Protein AF-A0A848C3V7-F1 (afdb_monomer_lite)

Foldseek 3Di:
DDPLVVLVVVLVVVCVVLVPDPPDQDSPDPVSSVVSVVVSVVVVCVVVVVVVVVVVVVVVVVVVVVVVVVVVVVVVVVVVVVVVVVVVVVVVVVVVVD

Radius of gyration: 33.59 Å; chains: 1; bounding box: 63×18×98 Å

Sequence (98 aa):
MDTRTVLRKEIKDLVAREGINRQNIKLDSIEACREVIEKIYRDKFKKEFQIEINKLKDIIKKKDKKIEGLMEYNNYQTMIMEDMEKYIQDLIKNTYEV

pLDDT: mean 83.65, std 11.37, range [51.75, 96.38]

Secondary structure (DSSP, 8-state):
--HHHHHHHHHHHHHHHTT--GGG---SSHHHHHHHHHHHHHHHHHHHHHHHHHHHHHHHHHHHHHHHHHHHHHHHHHHHHHHHHHHHHHHHHHHH--

Structure (mmCIF, N/CA/C/O backbone):
data_AF-A0A848C3V7-F1
#
_entry.id   AF-A0A848C3V7-F1
#
loop_
_atom_site.group_PDB
_atom_site.id
_atom_site.type_symbol
_atom_site.label_atom_id
_atom_site.label_alt_id
_atom_site.label_comp_id
_atom_site.label_asym_id
_atom_site.label_entity_id
_atom_site.label_seq_id
_atom_site.pdbx_PDB_ins_code
_atom_site.Cartn_x
_atom_site.Cartn_y
_atom_site.Cartn_z
_atom_site.occupancy
_atom_site.B_iso_or_equiv
_atom_site.auth_seq_id
_atom_site.auth_comp_id
_atom_site.auth_asym_id
_atom_site.auth_atom_id
_atom_site.pdbx_PDB_model_num
ATOM 1 N N . MET A 1 1 ? -14.404 6.363 45.327 1.00 60.66 1 MET A N 1
ATOM 2 C CA . MET A 1 1 ? -14.928 5.991 43.993 1.00 60.66 1 MET A CA 1
ATOM 3 C C . MET A 1 1 ? -14.485 4.557 43.732 1.00 60.66 1 MET A C 1
ATOM 5 O O . MET A 1 1 ? -13.311 4.291 43.934 1.00 60.66 1 MET A O 1
ATOM 9 N N . ASP A 1 2 ? -15.392 3.638 43.399 1.00 80.50 2 ASP A N 1
ATOM 10 C CA . ASP A 1 2 ? -15.058 2.218 43.178 1.00 80.50 2 ASP A CA 1
ATOM 11 C C . ASP A 1 2 ? -14.276 2.028 41.861 1.00 80.50 2 ASP A C 1
ATOM 13 O O . ASP A 1 2 ? -14.665 2.576 40.823 1.00 80.50 2 ASP A O 1
ATOM 17 N N . THR A 1 3 ? -13.192 1.247 41.892 1.00 73.56 3 THR A N 1
ATOM 18 C CA . THR A 1 3 ? -12.279 0.953 40.772 1.00 73.56 3 THR A CA 1
ATOM 19 C C . THR A 1 3 ? -13.026 0.466 39.529 1.00 73.56 3 THR A C 1
ATOM 21 O O . THR A 1 3 ? -12.710 0.859 38.406 1.00 73.56 3 THR A O 1
ATOM 24 N N . ARG A 1 4 ? -14.095 -0.317 39.713 1.00 70.94 4 ARG A N 1
ATOM 25 C CA . ARG A 1 4 ? -14.947 -0.805 38.614 1.00 70.94 4 ARG A CA 1
ATOM 26 C C . ARG A 1 4 ? -15.687 0.323 37.893 1.00 70.94 4 ARG A C 1
ATOM 28 O O . ARG A 1 4 ? -15.911 0.255 36.685 1.00 70.94 4 ARG A O 1
ATOM 35 N N . THR A 1 5 ? -16.074 1.361 38.630 1.00 77.62 5 THR A N 1
ATOM 36 C CA . THR A 1 5 ? -16.773 2.532 38.084 1.00 77.62 5 THR A CA 1
ATOM 37 C C . THR A 1 5 ? -15.827 3.389 37.246 1.00 77.62 5 THR A C 1
ATOM 39 O O . THR A 1 5 ? -16.219 3.856 36.176 1.00 77.62 5 THR A O 1
ATOM 42 N N . VAL A 1 6 ? -14.574 3.537 37.689 1.00 80.56 6 VAL A N 1
ATOM 43 C CA . VAL A 1 6 ? -13.521 4.236 36.935 1.00 80.56 6 VAL A CA 1
ATOM 44 C C . VAL A 1 6 ? -13.227 3.498 35.627 1.00 80.56 6 VAL A C 1
ATOM 46 O O . VAL A 1 6 ? -13.337 4.094 34.558 1.00 80.56 6 VAL A O 1
ATOM 49 N N . LEU A 1 7 ? -13.004 2.182 35.693 1.00 77.94 7 LEU A N 1
ATOM 50 C CA . LEU A 1 7 ? -12.696 1.354 34.521 1.00 77.94 7 LEU A CA 1
ATOM 51 C C . LEU A 1 7 ? -13.812 1.403 33.460 1.00 77.94 7 LEU A C 1
ATOM 53 O O . LEU A 1 7 ? -13.565 1.553 32.265 1.00 77.94 7 LEU A O 1
ATOM 57 N N . ARG A 1 8 ? -15.076 1.334 33.899 1.00 78.12 8 ARG A N 1
ATOM 58 C CA . ARG A 1 8 ? -16.245 1.462 33.011 1.00 78.12 8 ARG A CA 1
ATOM 59 C C . ARG A 1 8 ? -16.306 2.815 32.313 1.00 78.12 8 ARG A C 1
ATOM 61 O O . ARG A 1 8 ? -16.723 2.874 31.157 1.00 78.12 8 ARG A O 1
ATOM 68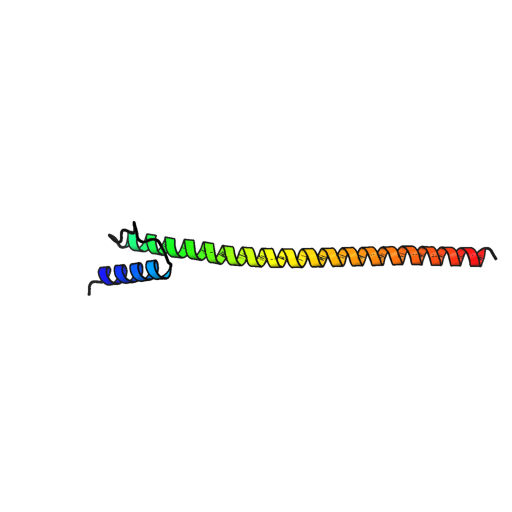 N N . LYS A 1 9 ? -15.952 3.893 33.016 1.00 82.38 9 LYS A N 1
ATOM 69 C CA . LYS A 1 9 ? -15.930 5.243 32.450 1.00 82.38 9 LYS A CA 1
ATOM 70 C C . LYS A 1 9 ? -14.832 5.356 31.394 1.00 82.38 9 LYS A C 1
ATOM 72 O O . LYS A 1 9 ? -15.137 5.723 30.265 1.00 82.38 9 LYS A O 1
ATOM 77 N N . GLU A 1 10 ? -13.612 4.942 31.724 1.00 81.50 10 GLU A N 1
ATOM 78 C CA . GLU A 1 10 ? -12.473 4.976 30.798 1.00 81.50 10 GLU A CA 1
ATOM 79 C C . GLU A 1 10 ? -12.744 4.189 29.510 1.00 81.50 10 GLU A C 1
ATOM 81 O O . GLU A 1 10 ? -12.456 4.669 28.416 1.00 81.50 10 GLU A O 1
ATOM 86 N N . ILE A 1 11 ? -13.388 3.023 29.608 1.00 78.69 11 ILE A N 1
ATOM 87 C CA . ILE A 1 11 ? -13.740 2.217 28.431 1.00 78.69 11 ILE A CA 1
ATOM 88 C C . ILE A 1 11 ? -14.836 2.880 27.600 1.00 78.69 11 ILE A C 1
ATOM 90 O O . ILE A 1 11 ? -14.759 2.878 26.374 1.00 78.69 11 ILE A O 1
ATOM 94 N N . LYS A 1 12 ? -15.849 3.485 28.230 1.00 78.50 12 LYS A N 1
ATOM 95 C CA . LYS A 1 12 ? -16.880 4.242 27.500 1.00 78.50 12 LYS A CA 1
ATOM 96 C C . LYS A 1 12 ? -16.298 5.449 26.771 1.00 78.50 12 LYS A C 1
ATOM 98 O O . LYS A 1 12 ? -16.753 5.744 25.661 1.00 78.50 12 LYS A O 1
ATOM 103 N N . ASP A 1 13 ? -15.320 6.112 27.380 1.00 83.12 13 ASP A N 1
ATOM 104 C CA . ASP A 1 13 ? -14.604 7.242 26.792 1.00 83.12 13 ASP A CA 1
ATOM 105 C C . ASP A 1 13 ? -13.717 6.776 25.625 1.00 83.12 13 ASP A C 1
ATOM 107 O O . ASP A 1 13 ? -13.726 7.402 24.563 1.00 83.12 13 ASP A O 1
ATOM 111 N N . LEU A 1 14 ? -13.032 5.635 25.764 1.00 77.81 14 LEU A N 1
ATOM 112 C CA . LEU A 1 14 ? -12.242 5.006 24.699 1.00 77.81 14 LEU A CA 1
ATOM 113 C C . LEU A 1 14 ? -13.116 4.583 23.506 1.00 77.81 14 LEU A C 1
ATOM 115 O O . LEU A 1 14 ? -12.813 4.922 22.366 1.00 77.81 14 LEU A O 1
ATOM 119 N N . VAL A 1 15 ? -14.244 3.917 23.764 1.00 75.94 15 VAL A N 1
ATOM 120 C CA . VAL A 1 15 ? -15.239 3.523 22.748 1.00 75.94 15 VAL A CA 1
ATOM 121 C C . VAL A 1 15 ? -15.789 4.744 22.006 1.00 75.94 15 VAL A C 1
ATOM 123 O O . VAL A 1 15 ? -15.980 4.683 20.793 1.00 75.94 15 VAL A O 1
ATOM 126 N N . ALA A 1 16 ? -16.039 5.853 22.719 1.00 75.81 16 ALA A N 1
ATOM 127 C CA . ALA A 1 16 ? -16.489 7.109 22.112 1.00 75.81 16 ALA A CA 1
ATOM 128 C C . ALA A 1 16 ? -15.425 7.694 21.183 1.00 75.81 16 ALA A C 1
ATOM 130 O O . ALA A 1 16 ? -15.725 8.050 20.047 1.00 75.81 16 ALA A O 1
ATOM 131 N N . ARG A 1 17 ? -14.189 7.785 21.686 1.00 77.81 17 ARG A N 1
ATOM 132 C CA . ARG A 1 17 ? -13.047 8.364 20.974 1.00 77.81 17 ARG A CA 1
ATOM 133 C C . ARG A 1 17 ? -12.736 7.603 19.691 1.00 77.81 17 ARG A C 1
ATOM 135 O O . ARG A 1 17 ? -12.416 8.216 18.682 1.00 77.81 17 ARG A O 1
ATOM 142 N N . GLU A 1 18 ? -12.865 6.283 19.733 1.00 72.31 18 GLU A N 1
ATOM 143 C CA . GLU A 1 18 ? -12.572 5.394 18.608 1.00 72.31 18 GLU A CA 1
ATOM 144 C C . GLU A 1 18 ? -13.812 5.141 17.717 1.00 72.31 18 GLU A C 1
ATOM 146 O O . GLU A 1 18 ? -13.747 4.371 16.757 1.00 72.31 18 GLU A O 1
ATOM 151 N N . GLY A 1 19 ? -14.947 5.803 17.997 1.00 64.44 19 GLY A N 1
ATOM 152 C CA . GLY A 1 19 ? -16.137 5.804 17.136 1.00 64.44 19 GLY A CA 1
ATOM 153 C C . GLY A 1 19 ? -16.863 4.458 17.040 1.00 64.44 19 GLY A C 1
ATOM 154 O O . GLY A 1 19 ? -17.514 4.174 16.034 1.00 64.44 19 GLY A O 1
ATOM 155 N N . ILE A 1 20 ? -16.745 3.604 18.058 1.00 67.06 20 ILE A N 1
ATOM 156 C CA . ILE A 1 20 ? -17.334 2.261 18.051 1.00 67.06 20 ILE A CA 1
ATOM 157 C C . ILE A 1 20 ? -18.808 2.341 18.453 1.00 67.06 20 ILE A C 1
ATOM 159 O O . ILE A 1 20 ? -19.169 2.935 19.472 1.00 67.06 20 ILE A O 1
ATOM 163 N N . ASN A 1 21 ? -19.674 1.717 17.651 1.00 61.94 21 ASN A N 1
ATOM 164 C CA . ASN A 1 21 ? -21.115 1.756 17.866 1.00 61.94 21 ASN A CA 1
ATOM 165 C C . ASN A 1 21 ? -21.484 1.097 19.213 1.00 61.94 21 ASN A C 1
ATOM 167 O O . ASN A 1 21 ? -21.227 -0.085 19.445 1.00 61.94 21 ASN A O 1
ATOM 171 N N . ARG A 1 22 ? -22.074 1.888 20.117 1.00 56.34 22 ARG A N 1
ATOM 172 C CA . ARG A 1 22 ? -22.261 1.569 21.546 1.00 56.34 22 ARG A CA 1
ATOM 173 C C . ARG A 1 22 ? -23.360 0.546 21.837 1.00 56.34 22 ARG A C 1
ATOM 175 O O . ARG A 1 22 ? -23.506 0.145 22.988 1.00 56.34 22 ARG A O 1
ATOM 182 N N . GLN A 1 23 ? -24.137 0.141 20.834 1.00 57.44 23 GLN A N 1
ATOM 183 C CA . GLN A 1 23 ? -25.441 -0.492 21.046 1.00 57.44 23 GLN A CA 1
ATOM 184 C C . GLN A 1 23 ? -25.414 -1.861 21.755 1.00 57.44 23 GLN A C 1
ATOM 186 O O . GLN A 1 23 ? -26.470 -2.287 22.194 1.00 57.44 23 GLN A O 1
ATOM 191 N N . ASN A 1 24 ? -24.258 -2.518 21.946 1.00 58.75 24 ASN A N 1
ATOM 192 C CA . ASN A 1 24 ? -24.190 -3.849 22.579 1.00 58.75 24 ASN A CA 1
ATOM 193 C C . ASN A 1 24 ? -22.977 -4.098 23.503 1.00 58.75 24 ASN A C 1
ATOM 195 O O . ASN A 1 24 ? -22.608 -5.247 23.744 1.00 58.75 24 ASN A O 1
ATOM 199 N N . ILE A 1 25 ? -22.329 -3.058 24.039 1.00 64.62 25 ILE A N 1
ATOM 200 C CA . ILE A 1 25 ? -21.147 -3.256 24.898 1.00 64.62 25 ILE A CA 1
ATOM 201 C C . ILE A 1 25 ? -21.577 -3.523 26.348 1.00 64.62 25 ILE A C 1
ATOM 203 O O . ILE A 1 25 ? -21.902 -2.599 27.096 1.00 64.62 25 ILE A O 1
ATOM 207 N N . LYS A 1 26 ? -21.555 -4.798 26.751 1.00 67.81 26 LYS A N 1
ATOM 208 C CA . LYS A 1 26 ? -21.718 -5.209 28.152 1.00 67.81 26 LYS A CA 1
ATOM 209 C C . LYS A 1 26 ? -20.405 -4.971 28.902 1.00 67.81 26 LYS A C 1
ATOM 211 O O . LYS A 1 26 ? -19.377 -5.514 28.524 1.00 67.81 26 LYS A O 1
ATOM 216 N N . LEU A 1 27 ? -20.433 -4.164 29.964 1.00 72.38 27 LEU A N 1
ATOM 217 C CA . LEU A 1 27 ? -19.276 -3.888 30.842 1.00 72.38 27 LEU A CA 1
ATOM 218 C C . LEU A 1 27 ? -19.498 -4.505 32.225 1.00 72.38 27 LEU A C 1
ATOM 220 O O . LEU A 1 27 ? -19.219 -3.913 33.276 1.00 72.38 27 LEU A O 1
ATOM 224 N N . ASP A 1 28 ? -20.106 -5.684 32.217 1.00 72.44 28 ASP A N 1
ATOM 225 C CA . ASP A 1 28 ? -20.595 -6.342 33.419 1.00 72.44 28 ASP A CA 1
ATOM 226 C C . ASP A 1 28 ? -19.457 -7.022 34.183 1.00 72.44 28 ASP A C 1
ATOM 228 O O . ASP A 1 28 ? -19.577 -7.200 35.388 1.00 72.44 28 ASP A O 1
ATOM 232 N N . SER A 1 29 ? -18.309 -7.286 33.555 1.00 74.44 29 SER A N 1
ATOM 233 C CA . SER A 1 29 ? -17.115 -7.865 34.185 1.00 74.44 29 SER A CA 1
ATOM 234 C C . SER A 1 29 ? -15.821 -7.211 33.690 1.00 74.44 29 SER A C 1
ATOM 236 O O . SER A 1 29 ? -15.814 -6.497 32.686 1.00 74.44 29 SER A O 1
ATOM 238 N N . ILE A 1 30 ? -14.720 -7.453 34.410 1.00 70.19 30 ILE A N 1
ATOM 239 C CA . ILE A 1 30 ? -13.373 -7.026 33.999 1.00 70.19 30 ILE A CA 1
ATOM 240 C C . ILE A 1 30 ? -12.966 -7.738 32.697 1.00 70.19 30 ILE A C 1
ATOM 242 O O . ILE A 1 30 ? -12.437 -7.091 31.797 1.00 70.19 30 ILE A O 1
ATOM 246 N N . GLU A 1 31 ? -13.297 -9.019 32.537 1.00 70.25 31 GLU A N 1
ATOM 247 C CA . GLU A 1 31 ? -13.124 -9.758 31.280 1.00 70.25 31 GLU A CA 1
ATOM 248 C C . GLU A 1 31 ? -13.844 -9.099 30.099 1.00 70.25 31 GLU A C 1
ATOM 250 O O . GLU A 1 31 ? -13.228 -8.879 29.060 1.00 70.25 31 GLU A O 1
ATOM 255 N N . ALA A 1 32 ? -15.108 -8.696 30.260 1.00 72.81 32 ALA A N 1
ATOM 256 C CA . ALA A 1 32 ? -15.847 -8.033 29.185 1.00 72.81 32 ALA A CA 1
ATOM 257 C C . ALA A 1 32 ? -15.219 -6.674 28.823 1.00 72.81 32 ALA A C 1
ATOM 259 O O . ALA A 1 32 ? -15.111 -6.303 27.654 1.00 72.81 32 ALA A O 1
ATOM 260 N N . CYS A 1 33 ? -14.738 -5.947 29.833 1.00 73.38 33 CYS A N 1
ATOM 261 C CA . CYS A 1 33 ? -13.956 -4.729 29.657 1.00 73.38 33 CYS A CA 1
ATOM 262 C C . CYS A 1 33 ? -12.660 -4.976 28.858 1.00 73.38 33 CYS A C 1
ATOM 264 O O . CYS A 1 33 ? -12.348 -4.214 27.940 1.00 73.38 33 CYS A O 1
ATOM 266 N N . ARG A 1 34 ? -11.930 -6.055 29.165 1.00 77.06 34 ARG A N 1
ATOM 267 C CA . ARG A 1 34 ? -10.708 -6.459 28.456 1.00 77.06 34 ARG A CA 1
ATOM 268 C C . ARG A 1 34 ? -10.989 -6.832 26.999 1.00 77.06 34 ARG A C 1
ATOM 270 O O . ARG A 1 34 ? -10.282 -6.352 26.117 1.00 77.06 34 ARG A O 1
ATOM 277 N N . GLU A 1 35 ? -12.019 -7.631 26.733 1.00 78.06 35 GLU A N 1
ATOM 278 C CA . GLU A 1 35 ? -12.394 -8.041 25.371 1.00 78.06 35 GLU A CA 1
ATOM 279 C C . GLU A 1 35 ? -12.727 -6.846 24.474 1.00 78.06 35 GLU A C 1
ATOM 281 O O . GLU A 1 35 ? -12.316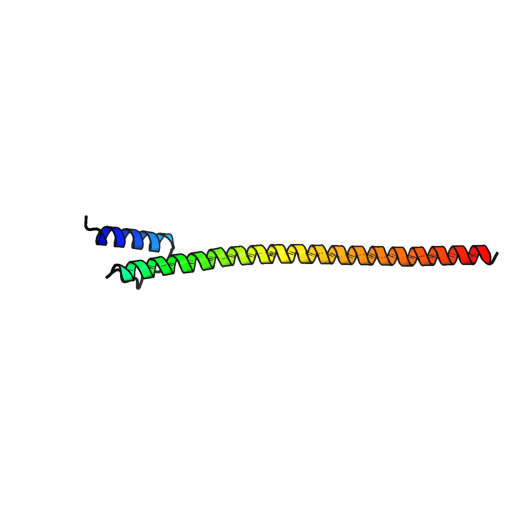 -6.797 23.311 1.00 78.06 35 GLU A O 1
ATOM 286 N N . VAL A 1 36 ? -13.434 -5.850 25.020 1.00 79.38 36 VAL A N 1
ATOM 287 C CA . VAL A 1 36 ? -13.731 -4.605 24.304 1.00 79.38 36 VAL A CA 1
ATOM 288 C C . VAL A 1 36 ? -12.434 -3.907 23.933 1.00 79.38 36 VAL A C 1
ATOM 290 O O . VAL A 1 36 ? -12.233 -3.640 22.751 1.00 79.38 36 VAL A O 1
ATOM 293 N N . ILE A 1 37 ? -11.545 -3.669 24.904 1.00 77.75 37 ILE A N 1
ATOM 294 C CA . ILE A 1 37 ? -10.247 -3.016 24.679 1.00 77.75 37 ILE A CA 1
ATOM 295 C C . ILE A 1 37 ? -9.448 -3.758 23.600 1.00 77.75 37 ILE A C 1
ATOM 297 O O . ILE A 1 37 ? -8.991 -3.136 22.639 1.00 77.75 37 ILE A O 1
ATOM 301 N N . GLU A 1 38 ? -9.329 -5.084 23.700 1.00 81.00 38 GLU A N 1
ATOM 302 C CA . GLU A 1 38 ? -8.619 -5.890 22.702 1.00 81.00 38 GLU A CA 1
ATOM 303 C C . GLU A 1 38 ? -9.221 -5.743 21.298 1.00 81.00 38 GLU A C 1
ATOM 305 O O . GLU A 1 38 ? -8.479 -5.658 20.316 1.00 81.00 38 GLU A O 1
ATOM 310 N N . LYS A 1 39 ? -10.552 -5.681 21.179 1.00 81.38 39 LYS A N 1
ATOM 311 C CA . LYS A 1 39 ? -11.225 -5.466 19.893 1.00 81.38 39 LYS A CA 1
ATOM 312 C C . LYS A 1 39 ? -10.904 -4.089 19.305 1.00 81.38 39 LYS A C 1
ATOM 314 O O . LYS A 1 39 ? -10.581 -4.014 18.121 1.00 81.38 39 LYS A O 1
ATOM 319 N N . ILE A 1 40 ? -10.923 -3.031 20.125 1.00 78.00 40 ILE A N 1
ATOM 320 C CA . ILE A 1 40 ? -10.569 -1.664 19.696 1.00 78.00 40 ILE A CA 1
ATOM 321 C C . ILE A 1 40 ? -9.164 -1.647 19.091 1.00 78.00 40 ILE A C 1
ATOM 323 O O . ILE A 1 40 ? -8.971 -1.174 17.970 1.00 78.00 40 ILE A O 1
ATOM 327 N N . TYR A 1 41 ? -8.186 -2.200 19.811 1.00 79.75 41 TYR A N 1
ATOM 328 C CA . TYR A 1 41 ? -6.797 -2.201 19.357 1.00 79.75 41 TYR A CA 1
ATOM 329 C C . TYR A 1 41 ? -6.593 -3.043 18.097 1.00 79.75 41 TYR A C 1
ATOM 331 O O . TYR A 1 41 ? -5.873 -2.612 17.197 1.00 79.75 41 TYR A O 1
ATOM 339 N N . ARG A 1 42 ? -7.257 -4.202 17.978 1.00 81.44 42 ARG A N 1
ATOM 340 C CA . ARG A 1 42 ? -7.198 -5.013 16.749 1.00 81.44 42 ARG A CA 1
ATOM 341 C C . ARG A 1 42 ? -7.761 -4.265 15.544 1.00 81.44 42 ARG A C 1
ATOM 343 O O . ARG A 1 42 ? -7.149 -4.297 14.478 1.00 81.44 42 ARG A O 1
ATOM 350 N N . ASP A 1 43 ? -8.902 -3.600 15.693 1.00 82.31 43 ASP A N 1
ATOM 351 C CA . ASP A 1 43 ? -9.543 -2.884 14.586 1.00 82.31 43 ASP A CA 1
ATOM 352 C C . ASP A 1 43 ? -8.739 -1.644 14.174 1.00 82.31 43 ASP A C 1
ATOM 354 O O . ASP A 1 43 ? -8.582 -1.376 12.979 1.00 82.31 43 ASP A O 1
ATOM 358 N N . LYS A 1 44 ? -8.160 -0.929 15.144 1.00 81.12 44 LYS A N 1
ATOM 359 C CA . LYS A 1 44 ? -7.247 0.190 14.891 1.00 81.12 44 LYS A CA 1
ATOM 360 C C . LYS A 1 44 ? -5.981 -0.260 14.168 1.00 81.12 44 LYS A C 1
ATOM 362 O O . LYS A 1 44 ? -5.659 0.294 13.120 1.00 81.12 44 LYS A O 1
ATOM 367 N N . PHE A 1 45 ? -5.338 -1.320 14.660 1.00 82.75 45 PHE A N 1
ATOM 368 C CA . PHE A 1 45 ? -4.160 -1.899 14.018 1.00 82.75 45 PHE A CA 1
ATOM 369 C C . PHE A 1 45 ? -4.459 -2.314 12.576 1.00 82.75 45 PHE A C 1
ATOM 371 O O . PHE A 1 45 ? -3.708 -1.965 11.674 1.00 82.75 45 PHE A O 1
ATOM 378 N N . LYS A 1 46 ? -5.590 -2.990 12.323 1.00 83.56 46 LYS A N 1
ATOM 379 C CA . LYS A 1 46 ? -6.001 -3.356 10.957 1.00 83.56 46 LYS A CA 1
ATOM 380 C C . LYS A 1 46 ? -6.135 -2.139 10.042 1.00 83.56 46 LYS A C 1
ATOM 382 O O . LYS A 1 46 ? -5.685 -2.197 8.901 1.00 83.56 46 LYS A O 1
ATOM 387 N N . LYS A 1 47 ? -6.744 -1.048 10.519 1.00 84.69 47 LYS A N 1
ATOM 388 C CA . LYS A 1 47 ? -6.897 0.188 9.734 1.00 84.69 47 LYS A CA 1
ATOM 389 C C . LYS A 1 47 ? -5.549 0.841 9.434 1.00 84.69 47 LYS A C 1
ATOM 391 O O . LYS A 1 47 ? -5.275 1.143 8.276 1.00 84.69 47 LYS A O 1
ATOM 396 N N . GLU A 1 48 ? -4.713 1.034 10.451 1.00 86.88 48 GLU A N 1
ATOM 397 C CA . GLU A 1 48 ? -3.383 1.641 10.302 1.00 86.88 48 GLU A CA 1
ATOM 398 C C . GLU A 1 48 ? -2.487 0.795 9.386 1.00 86.88 48 GLU A C 1
ATOM 400 O O . GLU A 1 48 ? -1.871 1.314 8.455 1.00 86.88 48 GLU A O 1
ATOM 405 N N . PHE A 1 49 ? -2.511 -0.526 9.559 1.00 87.75 49 PHE A N 1
ATOM 406 C CA . PHE A 1 49 ? -1.785 -1.467 8.713 1.00 87.75 49 PHE A CA 1
A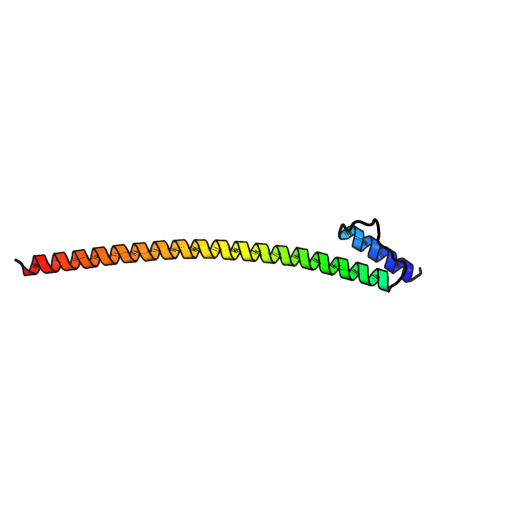TOM 407 C C . PHE A 1 49 ? -2.255 -1.423 7.252 1.00 87.75 49 PHE A C 1
ATOM 409 O O . PHE A 1 49 ? -1.437 -1.420 6.332 1.00 87.75 49 PHE A O 1
ATOM 416 N N . GLN A 1 50 ? -3.567 -1.325 7.012 1.00 86.50 50 GLN A N 1
ATOM 417 C CA . GLN A 1 50 ? -4.112 -1.203 5.659 1.00 86.50 50 GLN A CA 1
ATOM 418 C C . GLN A 1 50 ? -3.686 0.104 4.972 1.00 86.50 50 GLN A C 1
ATOM 420 O O . GLN A 1 50 ? -3.423 0.102 3.767 1.00 86.50 50 GLN A O 1
ATOM 425 N N . ILE A 1 51 ? -3.602 1.211 5.720 1.00 92.75 51 ILE A N 1
ATOM 426 C CA . ILE A 1 51 ? -3.110 2.497 5.205 1.00 92.75 51 ILE A CA 1
ATOM 427 C C . ILE A 1 51 ? -1.657 2.358 4.746 1.00 92.75 51 ILE A C 1
ATOM 429 O O . ILE A 1 51 ? -1.332 2.769 3.630 1.00 92.75 51 ILE A O 1
ATOM 433 N N . GLU A 1 52 ? -0.798 1.744 5.560 1.00 90.38 52 GLU A N 1
ATOM 434 C CA . GLU A 1 52 ? 0.609 1.537 5.200 1.00 90.38 52 GLU A CA 1
ATOM 435 C C . GLU A 1 52 ? 0.776 0.590 4.004 1.00 90.38 52 GLU A C 1
ATOM 437 O O . GLU A 1 52 ? 1.544 0.889 3.088 1.00 90.38 52 GLU A O 1
ATOM 442 N N . ILE A 1 53 ? -0.015 -0.488 3.922 1.00 92.69 53 ILE A N 1
ATOM 443 C CA . ILE A 1 53 ? -0.048 -1.350 2.728 1.00 92.69 53 ILE A CA 1
ATOM 444 C C . ILE A 1 53 ? -0.395 -0.545 1.474 1.00 92.69 53 ILE A C 1
ATOM 446 O O . ILE A 1 53 ? 0.241 -0.721 0.434 1.00 92.69 53 ILE A O 1
ATOM 450 N N . ASN A 1 54 ? -1.397 0.331 1.546 1.00 92.69 54 ASN A N 1
ATOM 451 C CA . ASN A 1 54 ? -1.812 1.123 0.391 1.00 92.69 54 ASN A CA 1
ATOM 452 C C . ASN A 1 54 ? -0.713 2.109 -0.037 1.00 92.69 54 ASN A C 1
ATOM 454 O O . ASN A 1 54 ? -0.419 2.202 -1.228 1.00 92.69 54 ASN A O 1
ATOM 458 N N . LYS A 1 55 ? -0.033 2.759 0.917 1.00 93.06 55 LYS A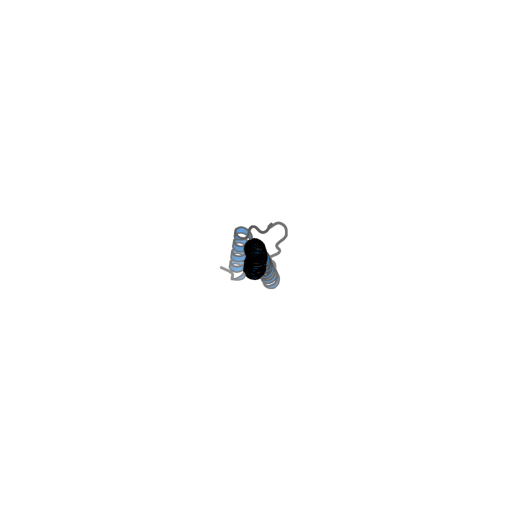 N 1
ATOM 459 C CA . LYS A 1 55 ? 1.127 3.619 0.623 1.00 93.06 55 LYS A CA 1
ATOM 460 C C . LYS A 1 55 ? 2.253 2.845 -0.064 1.00 93.06 55 LYS A C 1
ATOM 462 O O . LYS A 1 55 ? 2.808 3.323 -1.052 1.00 93.06 55 LYS A O 1
ATOM 467 N N . LEU A 1 56 ? 2.582 1.649 0.427 1.00 93.38 56 LEU A N 1
ATOM 468 C CA . LEU A 1 56 ? 3.610 0.801 -0.182 1.00 93.38 56 LEU A CA 1
ATOM 469 C C . LEU A 1 56 ? 3.224 0.378 -1.603 1.00 93.38 56 LEU A C 1
ATOM 471 O O . LEU A 1 56 ? 4.059 0.457 -2.502 1.00 93.38 56 LEU A O 1
ATOM 475 N N . LYS A 1 57 ? 1.959 0.006 -1.834 1.00 92.88 57 LYS A N 1
ATOM 476 C CA . LYS A 1 57 ? 1.447 -0.306 -3.180 1.00 92.88 57 LYS A CA 1
ATOM 477 C C . LYS A 1 57 ? 1.598 0.875 -4.139 1.00 92.88 57 LYS A C 1
ATOM 479 O O . LYS A 1 57 ? 2.037 0.683 -5.272 1.00 92.88 57 LYS A O 1
ATOM 484 N N . ASP A 1 58 ? 1.295 2.090 -3.687 1.00 95.19 58 ASP A N 1
ATOM 485 C CA . ASP A 1 58 ? 1.458 3.296 -4.504 1.00 95.19 58 ASP A CA 1
ATOM 486 C C . ASP A 1 58 ? 2.930 3.586 -4.827 1.00 95.19 58 ASP A C 1
ATOM 488 O O . ASP A 1 58 ? 3.253 3.995 -5.946 1.00 95.19 58 ASP A O 1
ATOM 492 N N . ILE A 1 59 ? 3.835 3.361 -3.869 1.00 95.00 59 ILE A N 1
ATOM 493 C CA . ILE A 1 59 ? 5.282 3.503 -4.082 1.00 95.00 59 ILE A CA 1
ATOM 494 C C . ILE A 1 59 ? 5.772 2.484 -5.113 1.00 95.00 59 ILE A C 1
ATOM 496 O O . ILE A 1 59 ? 6.463 2.882 -6.052 1.00 95.00 59 ILE A O 1
ATOM 500 N N . ILE A 1 60 ? 5.391 1.211 -4.970 1.00 94.81 60 ILE A N 1
ATOM 501 C CA . ILE A 1 60 ? 5.753 0.139 -5.909 1.00 94.81 60 ILE A CA 1
ATOM 502 C C . ILE A 1 60 ? 5.282 0.508 -7.318 1.00 94.81 60 ILE A C 1
ATOM 504 O O . ILE A 1 60 ? 6.102 0.621 -8.222 1.00 94.81 60 ILE A O 1
ATOM 508 N N . LYS A 1 61 ? 4.007 0.881 -7.478 1.00 94.44 61 LYS A N 1
ATOM 509 C CA . LYS A 1 61 ? 3.446 1.272 -8.780 1.00 94.44 61 LYS A CA 1
ATOM 510 C C . LYS A 1 61 ? 4.186 2.445 -9.435 1.00 94.44 61 LYS A C 1
ATOM 512 O O . LYS A 1 61 ? 4.333 2.488 -10.655 1.00 94.44 61 LYS A O 1
ATOM 517 N N . LYS A 1 62 ? 4.643 3.429 -8.651 1.00 93.94 62 LYS A N 1
ATOM 518 C CA . LYS A 1 62 ? 5.451 4.549 -9.171 1.00 93.94 62 LYS A CA 1
ATOM 519 C C . LYS A 1 62 ? 6.845 4.100 -9.606 1.00 93.94 62 LYS A C 1
ATOM 521 O O . LYS A 1 62 ? 7.374 4.641 -10.575 1.00 93.94 62 LYS A O 1
ATOM 526 N N . LYS A 1 63 ? 7.454 3.160 -8.880 1.00 92.00 63 LYS A N 1
ATOM 527 C CA . LYS A 1 63 ? 8.768 2.605 -9.220 1.00 92.00 63 LYS A CA 1
ATOM 528 C C . LYS A 1 63 ? 8.692 1.736 -10.471 1.00 92.00 63 LYS A C 1
ATOM 530 O O . LYS A 1 63 ? 9.532 1.933 -11.341 1.00 92.00 63 LYS A O 1
ATOM 535 N N . ASP A 1 64 ? 7.660 0.908 -10.605 1.00 92.88 64 ASP A N 1
ATOM 536 C CA . ASP A 1 64 ? 7.443 0.062 -11.785 1.00 92.88 64 ASP A CA 1
ATOM 537 C C . ASP A 1 64 ? 7.346 0.905 -13.059 1.00 92.88 64 ASP A C 1
ATOM 539 O O . ASP A 1 64 ? 8.129 0.712 -13.983 1.00 92.88 64 ASP A O 1
ATOM 543 N N . LYS A 1 65 ? 6.512 1.956 -13.056 1.00 93.25 65 LYS A N 1
ATOM 544 C CA . LYS A 1 65 ? 6.423 2.897 -14.189 1.00 93.25 65 LYS A CA 1
ATOM 545 C C . LYS A 1 65 ? 7.753 3.566 -14.536 1.00 93.25 65 LYS A C 1
ATOM 547 O O . LYS A 1 65 ? 8.032 3.850 -15.696 1.00 93.25 65 LYS A O 1
ATOM 552 N N . LYS A 1 66 ? 8.574 3.873 -13.525 1.00 94.25 66 LYS A N 1
ATOM 553 C CA . LYS A 1 66 ? 9.898 4.463 -13.756 1.00 94.25 66 LYS A CA 1
ATOM 554 C C . LYS A 1 66 ? 10.843 3.449 -14.401 1.00 94.25 66 LYS A C 1
ATOM 556 O O . LYS A 1 66 ? 11.637 3.836 -15.250 1.00 94.25 66 LYS A O 1
ATOM 561 N N . ILE A 1 67 ? 10.776 2.186 -13.987 1.00 94.44 67 ILE A N 1
ATOM 562 C CA . ILE A 1 67 ? 11.566 1.101 -14.575 1.00 94.44 67 ILE A CA 1
ATOM 563 C C . ILE A 1 67 ? 11.137 0.870 -16.025 1.00 94.44 67 ILE A C 1
ATOM 565 O O . ILE A 1 67 ? 12.008 0.830 -16.884 1.00 94.44 67 ILE A O 1
ATOM 569 N N . GLU A 1 68 ? 9.834 0.815 -16.311 1.00 94.69 68 GLU A N 1
ATOM 570 C CA . GLU A 1 68 ? 9.303 0.720 -17.681 1.00 94.69 68 GLU A CA 1
ATOM 571 C C . GLU A 1 68 ? 9.876 1.814 -18.589 1.00 94.69 68 GLU A C 1
ATOM 573 O O . GLU A 1 68 ? 10.488 1.498 -19.607 1.00 94.69 68 GLU A O 1
ATOM 578 N N . GLY A 1 69 ? 9.813 3.081 -18.167 1.00 93.12 69 GLY A N 1
ATOM 579 C CA . GLY A 1 69 ? 10.388 4.180 -18.950 1.00 93.12 69 GLY A CA 1
ATOM 580 C C . GLY A 1 69 ? 11.911 4.083 -19.138 1.00 93.12 69 GLY A C 1
ATOM 581 O O . GLY A 1 69 ? 12.433 4.462 -20.183 1.00 93.12 69 GLY A O 1
ATOM 582 N N . LEU A 1 70 ? 12.645 3.550 -18.153 1.00 94.44 70 LEU A N 1
ATOM 583 C CA . LEU A 1 70 ? 14.086 3.306 -18.294 1.00 94.44 70 LEU A CA 1
ATOM 584 C C . LEU A 1 70 ? 14.388 2.154 -19.262 1.00 94.44 70 LEU A C 1
ATOM 586 O O . LEU A 1 70 ? 15.376 2.229 -19.989 1.00 94.44 70 LEU A O 1
ATOM 590 N N . MET A 1 71 ? 13.555 1.111 -19.289 1.00 95.50 71 MET A N 1
ATOM 591 C CA . MET A 1 71 ? 13.687 0.014 -20.251 1.00 95.50 71 MET A CA 1
ATOM 592 C C . MET A 1 71 ? 13.410 0.493 -21.676 1.00 95.50 71 MET A C 1
ATOM 594 O O . MET A 1 71 ? 14.189 0.189 -22.572 1.00 95.50 71 MET A O 1
ATOM 598 N N . GLU A 1 72 ? 12.354 1.283 -21.881 1.00 94.50 72 GLU A N 1
ATOM 599 C CA . GLU A 1 72 ? 12.050 1.888 -23.184 1.00 94.50 72 GLU A CA 1
ATOM 600 C C . GLU A 1 72 ? 13.204 2.766 -23.679 1.00 94.50 72 GLU A C 1
ATOM 602 O O . GLU A 1 72 ? 13.631 2.644 -24.827 1.00 94.50 72 GLU A O 1
ATOM 607 N N . TYR A 1 73 ? 13.760 3.600 -22.795 1.00 94.25 73 TYR A N 1
ATOM 608 C CA . TYR A 1 73 ? 14.921 4.426 -23.121 1.00 94.25 73 TYR A CA 1
ATOM 609 C C . TYR A 1 73 ? 16.149 3.585 -23.492 1.00 94.25 73 TYR A C 1
ATOM 611 O O . TYR A 1 73 ? 16.843 3.902 -24.457 1.00 94.25 73 TYR A O 1
ATOM 619 N N . ASN A 1 74 ? 16.412 2.506 -22.750 1.00 95.12 74 ASN A N 1
ATOM 620 C CA . ASN A 1 74 ? 17.525 1.608 -23.045 1.00 95.12 74 ASN A CA 1
ATOM 621 C C . ASN A 1 74 ? 17.346 0.926 -24.410 1.00 95.12 74 ASN A C 1
ATOM 623 O O . ASN A 1 74 ? 18.257 0.954 -25.228 1.00 95.12 74 ASN A O 1
ATOM 627 N N . ASN A 1 75 ? 16.145 0.419 -24.702 1.00 94.94 75 ASN A N 1
ATOM 628 C CA . ASN A 1 75 ? 15.837 -0.186 -25.999 1.00 94.94 75 ASN A CA 1
ATOM 629 C C . ASN A 1 75 ? 16.062 0.802 -27.153 1.0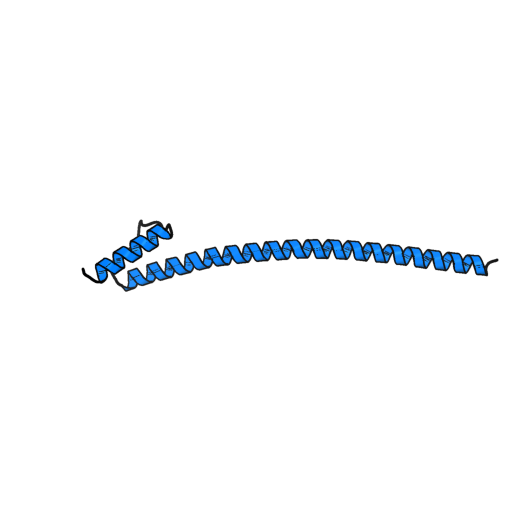0 94.94 75 ASN A C 1
ATOM 631 O O . ASN A 1 75 ? 16.637 0.441 -28.176 1.00 94.94 75 ASN A O 1
ATOM 635 N N . TYR A 1 76 ? 15.660 2.063 -26.974 1.00 95.06 76 TYR A N 1
ATOM 636 C CA . TYR A 1 76 ? 15.899 3.108 -27.968 1.00 95.06 76 TYR A CA 1
ATOM 637 C C . TYR A 1 76 ? 17.397 3.381 -28.188 1.00 95.06 76 TYR A C 1
ATOM 639 O O . TYR A 1 76 ? 17.839 3.527 -29.326 1.00 95.06 76 TYR A O 1
ATOM 647 N N . GLN A 1 77 ? 18.198 3.412 -27.118 1.00 94.88 77 GLN A N 1
ATOM 648 C CA . GLN A 1 77 ? 19.657 3.544 -27.224 1.00 94.88 77 GLN A CA 1
ATOM 649 C C . GLN A 1 77 ? 20.287 2.359 -27.969 1.00 94.88 77 GLN A C 1
ATOM 651 O O . GLN A 1 77 ? 21.159 2.573 -28.810 1.00 94.88 77 GLN A O 1
ATOM 656 N N . THR A 1 78 ? 19.828 1.131 -27.707 1.00 96.31 78 THR A N 1
ATOM 657 C CA . THR A 1 78 ? 20.295 -0.069 -28.416 1.00 96.31 78 THR A CA 1
ATOM 658 C C . THR A 1 78 ? 20.000 0.012 -29.912 1.00 96.31 78 THR A C 1
ATOM 660 O O . THR A 1 78 ? 20.905 -0.220 -30.707 1.00 96.31 78 THR A O 1
ATOM 663 N N . MET A 1 79 ? 18.793 0.432 -30.306 1.00 95.94 79 MET A N 1
ATOM 664 C CA . MET A 1 79 ? 18.455 0.611 -31.725 1.00 95.94 79 MET A CA 1
ATOM 665 C C . MET A 1 79 ? 19.371 1.626 -32.422 1.00 95.94 79 MET A C 1
ATOM 667 O O . MET A 1 79 ? 19.855 1.366 -33.518 1.00 95.94 79 MET A O 1
ATOM 671 N N . ILE A 1 80 ? 19.658 2.765 -31.776 1.00 95.56 80 ILE A N 1
ATOM 672 C CA . ILE A 1 80 ? 20.590 3.761 -32.333 1.00 95.56 80 ILE A CA 1
ATOM 673 C C . ILE A 1 80 ? 21.986 3.160 -32.513 1.00 95.56 80 ILE A C 1
ATOM 675 O O . ILE A 1 80 ? 22.628 3.409 -33.531 1.00 95.56 80 ILE A O 1
ATOM 679 N N . MET A 1 81 ? 22.470 2.389 -31.535 1.00 95.94 81 MET A N 1
ATOM 680 C CA . MET A 1 81 ? 23.772 1.732 -31.647 1.00 95.94 81 MET A CA 1
ATOM 681 C C . MET A 1 81 ? 23.820 0.762 -32.828 1.00 95.94 81 MET A C 1
ATOM 683 O O . MET A 1 81 ? 24.776 0.814 -33.595 1.00 95.94 81 MET A O 1
ATOM 687 N N . GLU A 1 82 ? 22.794 -0.072 -33.001 1.00 96.25 82 GLU A N 1
ATOM 688 C CA . GLU A 1 82 ? 22.704 -1.016 -34.122 1.00 96.25 82 GLU A CA 1
ATOM 689 C C . GLU A 1 82 ? 22.701 -0.289 -35.479 1.00 96.25 82 GLU A C 1
ATOM 691 O O . GLU A 1 82 ? 23.431 -0.675 -36.398 1.00 96.25 82 GLU A O 1
ATOM 696 N N . ASP A 1 83 ? 21.952 0.812 -35.596 1.00 96.06 83 ASP A N 1
ATOM 697 C CA . ASP A 1 83 ? 21.932 1.642 -36.806 1.00 96.06 83 ASP A CA 1
ATOM 698 C C . ASP A 1 83 ? 23.299 2.290 -37.082 1.00 96.06 83 ASP A C 1
ATOM 700 O O . ASP A 1 83 ? 23.763 2.323 -38.227 1.00 96.06 83 ASP A O 1
ATOM 704 N N . MET A 1 84 ? 23.977 2.784 -36.040 1.00 95.94 84 MET A N 1
ATOM 705 C CA . MET A 1 84 ? 25.321 3.355 -36.161 1.00 95.94 84 MET A CA 1
ATOM 706 C C . MET A 1 84 ? 26.356 2.302 -36.561 1.00 95.94 84 MET A C 1
ATOM 708 O O . MET A 1 84 ? 27.198 2.577 -37.418 1.00 95.94 84 MET A O 1
ATOM 712 N N . GLU A 1 85 ? 26.301 1.103 -35.979 1.00 96.38 85 GLU A N 1
ATOM 713 C CA . GLU A 1 85 ? 27.182 -0.009 -36.344 1.00 96.38 85 GLU A CA 1
ATOM 714 C C . GLU A 1 85 ? 27.008 -0.385 -37.814 1.00 96.38 85 GLU A C 1
ATOM 716 O O . GLU A 1 85 ? 27.999 -0.502 -38.541 1.00 96.38 85 GLU A O 1
ATOM 721 N N . LYS A 1 86 ? 25.760 -0.491 -38.278 1.00 95.81 86 LYS A N 1
ATOM 722 C CA . LYS A 1 86 ? 25.459 -0.767 -39.684 1.00 95.81 86 LYS A CA 1
ATOM 723 C C . LYS A 1 86 ? 25.993 0.329 -40.606 1.00 95.81 86 LYS A C 1
ATOM 725 O O . LYS A 1 86 ? 26.654 0.026 -41.596 1.00 95.81 86 LYS A O 1
ATOM 730 N N . TYR A 1 87 ? 25.776 1.596 -40.257 1.00 95.56 87 TYR A N 1
ATOM 731 C CA . TYR A 1 87 ? 26.289 2.726 -41.032 1.00 95.56 87 TYR A CA 1
ATOM 732 C C . TYR A 1 87 ? 27.823 2.718 -41.138 1.00 95.56 87 TYR A C 1
ATOM 734 O O . TYR A 1 87 ? 28.377 2.953 -42.213 1.00 95.56 87 TYR A O 1
ATOM 742 N N . ILE A 1 88 ? 28.524 2.407 -40.043 1.00 94.69 88 ILE A N 1
ATOM 743 C CA . ILE A 1 88 ? 29.988 2.286 -40.040 1.00 94.69 88 ILE A CA 1
ATOM 744 C C . ILE A 1 88 ? 30.438 1.122 -40.930 1.00 94.69 88 ILE A C 1
ATOM 746 O O . ILE A 1 88 ? 31.389 1.280 -41.695 1.00 94.69 88 ILE A O 1
ATOM 750 N N . GLN A 1 89 ? 29.763 -0.029 -40.867 1.00 94.44 89 GLN A N 1
ATOM 751 C CA . GLN A 1 89 ? 30.072 -1.172 -41.732 1.00 94.44 89 GLN A CA 1
ATOM 752 C C . GLN A 1 89 ? 29.880 -0.838 -43.217 1.00 94.44 89 GLN A C 1
ATOM 754 O O . GLN A 1 89 ? 30.743 -1.175 -44.031 1.00 94.44 89 GLN A O 1
ATOM 759 N N . ASP A 1 90 ? 28.807 -0.124 -43.564 1.00 94.56 90 ASP A N 1
ATOM 760 C CA . ASP A 1 90 ? 28.543 0.324 -44.934 1.00 94.56 90 ASP A CA 1
ATOM 761 C C . ASP A 1 90 ? 29.618 1.313 -45.424 1.00 94.56 90 ASP A C 1
ATOM 763 O O . ASP A 1 90 ? 30.116 1.187 -46.546 1.00 94.56 90 ASP A O 1
ATOM 767 N N . LEU A 1 91 ? 30.043 2.263 -44.580 1.00 93.56 91 LEU A N 1
ATOM 768 C CA . LEU A 1 91 ? 31.151 3.176 -44.887 1.00 93.56 91 LEU A CA 1
ATOM 769 C C . LEU A 1 91 ? 32.466 2.430 -45.121 1.00 93.56 91 LEU A C 1
ATOM 771 O O . LEU A 1 91 ? 33.169 2.713 -46.093 1.00 93.56 91 LEU A O 1
ATOM 775 N N . ILE A 1 92 ? 32.795 1.476 -44.246 1.00 92.94 92 ILE A N 1
ATOM 776 C CA . ILE A 1 92 ? 33.990 0.637 -44.376 1.00 92.94 92 ILE A CA 1
ATOM 777 C C . ILE A 1 92 ? 33.960 -0.082 -45.725 1.00 92.94 92 ILE A C 1
ATOM 779 O O . ILE A 1 92 ? 34.902 0.054 -46.502 1.00 92.94 92 ILE A O 1
ATOM 783 N N . LYS A 1 93 ? 32.865 -0.781 -46.041 1.00 91.44 93 LYS A N 1
ATOM 784 C CA . LYS A 1 93 ? 32.719 -1.521 -47.299 1.00 91.44 93 LYS A CA 1
ATOM 785 C C . LYS A 1 93 ? 32.907 -0.621 -48.524 1.00 91.44 93 LYS A C 1
ATOM 787 O O . LYS A 1 93 ? 33.720 -0.938 -49.386 1.00 91.44 93 LYS A O 1
ATOM 792 N N . ASN A 1 94 ? 32.234 0.529 -48.553 1.00 87.88 94 ASN A N 1
ATOM 793 C CA . ASN A 1 94 ? 32.346 1.486 -49.656 1.00 87.88 94 ASN A CA 1
ATOM 794 C C . ASN A 1 94 ? 33.761 2.067 -49.807 1.00 87.88 94 ASN A C 1
ATOM 796 O O . ASN A 1 94 ? 34.140 2.450 -50.905 1.00 87.88 94 ASN A O 1
ATOM 800 N N . THR A 1 95 ? 34.548 2.139 -48.731 1.00 84.19 95 THR A N 1
ATOM 801 C CA . THR A 1 95 ? 35.926 2.655 -48.783 1.00 84.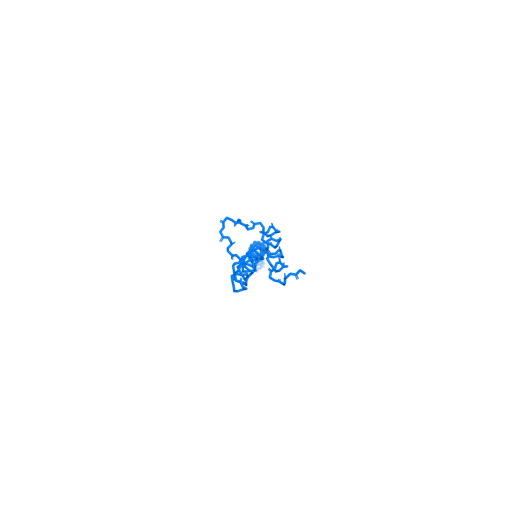19 95 THR A CA 1
ATOM 802 C C . THR A 1 95 ? 36.911 1.630 -49.356 1.00 84.19 95 THR A C 1
ATOM 804 O O . THR A 1 95 ? 37.911 2.022 -49.946 1.00 84.19 95 THR A O 1
ATOM 807 N N . TYR A 1 96 ? 36.642 0.331 -49.193 1.00 75.00 96 TYR A N 1
ATOM 808 C CA . TYR A 1 96 ? 37.486 -0.756 -49.714 1.00 75.00 96 TYR A CA 1
ATOM 809 C C . TYR A 1 96 ? 37.059 -1.271 -51.104 1.00 75.00 96 TYR A C 1
ATOM 811 O O . TYR A 1 96 ? 37.788 -2.061 -51.700 1.00 75.00 96 TYR A O 1
ATOM 819 N N . GLU A 1 97 ? 35.894 -0.857 -51.617 1.00 65.06 97 GLU A N 1
ATOM 820 C CA . GLU A 1 97 ? 35.421 -1.149 -52.986 1.00 65.06 97 GLU A CA 1
ATOM 821 C C . GLU A 1 97 ? 35.790 -0.050 -54.015 1.00 65.06 97 GLU A C 1
ATOM 823 O O . GLU A 1 97 ? 35.464 -0.190 -55.195 1.00 65.06 97 GLU A O 1
ATOM 828 N N . VAL A 1 98 ? 36.486 1.015 -53.585 1.00 51.75 98 VAL A N 1
ATOM 829 C CA . VAL A 1 98 ? 37.116 2.063 -54.426 1.00 51.75 98 VAL A CA 1
ATOM 830 C C . VAL A 1 98 ? 38.598 1.758 -54.607 1.00 51.75 98 VAL A C 1
ATOM 832 O O . VAL A 1 98 ? 39.092 1.937 -55.744 1.00 51.75 98 VAL A O 1
#